Protein AF-A0A1B0GPL2-F1 (afdb_monomer_lite)

Foldseek 3Di:
DDDDDDPDDDDPPPDDPDVVVVVVVVCVPDDDPPDDPVVPPDDPDDPDDPVDDRQDQCLPVLDPPADPLLNVLSNQCSDPDLVSNLVSLVVLLVDLQPDDPVNLVSCVVVLVSSLVDQCPDPDPSSNVSSVSNVVSSPD

Secondary structure (DSSP, 8-state):
-----------GGGPPPP-HHHHHHHHHHH------GGGGGS-S-----TT---S--GGGT--TTS-HHHHHHHHHHTSS-HHHHHHHHHHHHHHHHHS-HHHHHHHGGGHHHHHHHHHT-SSHHHHHHHHHHHHHHH-

Sequence (139 aa):
MGGKTKQAQRTKNNVRPSSSGRSAELLGSSVPTFVGFTAVENCGFVPVVPGFVTSEAISDEIDANVDANYQLILRKMSKKDPITKQKALQEFAELVVVSDVDLLKTILPFWPRLYINLAMDVEHRVREGAQQAHGALTV

pLDDT: mean 75.2, std 19.73, range [38.78, 98.12]

Organism: Phlebotomus papatasi (NCBI:txid29031)

Structure (mmCIF, N/CA/C/O backbone):
data_AF-A0A1B0GPL2-F1
#
_entry.id   AF-A0A1B0GPL2-F1
#
loop_
_atom_site.group_PDB
_atom_site.id
_atom_site.type_symbol
_atom_site.label_atom_id
_atom_site.label_alt_id
_atom_site.label_comp_id
_atom_site.label_asym_id
_atom_site.label_entity_id
_atom_site.label_seq_id
_atom_site.pdbx_PDB_ins_code
_atom_site.Cartn_x
_atom_site.Cartn_y
_atom_site.Cartn_z
_atom_site.occupancy
_atom_site.B_iso_or_equiv
_atom_site.auth_seq_id
_atom_site.auth_comp_id
_atom_site.auth_asym_id
_atom_site.auth_atom_id
_atom_site.pdbx_PDB_model_num
ATOM 1 N N . MET A 1 1 ? -3.803 -12.971 -78.067 1.00 40.91 1 MET A N 1
ATOM 2 C CA . MET A 1 1 ? -3.608 -12.717 -76.619 1.00 40.91 1 MET A CA 1
ATOM 3 C C . MET A 1 1 ? -4.967 -12.376 -76.020 1.00 40.91 1 MET A C 1
ATOM 5 O O . MET A 1 1 ? -5.641 -11.562 -76.619 1.00 40.91 1 MET A O 1
ATOM 9 N N . GLY A 1 2 ? -5.498 -12.920 -74.929 1.00 44.72 2 GLY A N 1
ATOM 10 C CA . GLY A 1 2 ? -5.122 -13.985 -74.003 1.00 44.72 2 GLY A CA 1
ATOM 11 C C . GLY A 1 2 ? -6.328 -14.164 -73.062 1.00 44.72 2 GLY A C 1
ATOM 12 O O . GLY A 1 2 ? -6.710 -13.221 -72.373 1.00 44.72 2 GLY A O 1
ATOM 13 N N . GLY A 1 3 ? -6.987 -15.326 -73.097 1.00 47.16 3 GLY A N 1
ATOM 14 C CA . GLY A 1 3 ? -8.158 -15.629 -72.268 1.00 47.16 3 GLY A CA 1
ATOM 15 C C . GLY A 1 3 ? -7.737 -16.236 -70.931 1.00 47.16 3 GLY A C 1
ATOM 16 O O . GLY A 1 3 ? -7.039 -17.245 -70.904 1.00 47.16 3 GLY A O 1
ATOM 17 N N . LYS A 1 4 ? -8.142 -15.619 -69.816 1.00 55.38 4 LYS A N 1
ATOM 18 C CA . LYS A 1 4 ? -7.854 -16.094 -68.455 1.00 55.38 4 LYS A CA 1
ATOM 19 C C . LYS A 1 4 ? -8.680 -17.350 -68.149 1.00 55.38 4 LYS A C 1
ATOM 21 O O . LYS A 1 4 ? -9.880 -17.252 -67.905 1.00 55.38 4 LYS A O 1
ATOM 26 N N . THR A 1 5 ? -8.054 -18.523 -68.106 1.00 53.62 5 THR A N 1
ATOM 27 C CA . THR A 1 5 ? -8.696 -19.742 -67.593 1.00 53.62 5 THR A CA 1
ATOM 28 C C . THR A 1 5 ? -8.682 -19.729 -66.065 1.00 53.62 5 THR A C 1
ATOM 30 O O . THR A 1 5 ? -7.635 -19.916 -65.445 1.00 53.62 5 THR A O 1
ATOM 33 N N . LYS A 1 6 ? -9.853 -19.508 -65.452 1.00 57.25 6 LYS A N 1
ATOM 34 C CA . LYS A 1 6 ? -10.089 -19.747 -64.021 1.00 57.25 6 LYS A CA 1
ATOM 35 C C . LYS A 1 6 ? -9.822 -21.227 -63.728 1.00 57.25 6 LYS A C 1
ATOM 37 O O . LYS A 1 6 ? -10.577 -22.084 -64.181 1.00 57.25 6 LYS A O 1
ATOM 42 N N . GLN A 1 7 ? -8.754 -21.529 -62.991 1.00 57.06 7 GLN A N 1
ATOM 43 C CA . GLN A 1 7 ? -8.511 -22.870 -62.459 1.00 57.06 7 GLN A CA 1
ATOM 44 C C . GLN A 1 7 ? -9.640 -23.224 -61.482 1.00 57.06 7 GLN A C 1
ATOM 46 O O . GLN A 1 7 ? -9.691 -22.720 -60.364 1.00 57.06 7 GLN A O 1
ATOM 51 N N . ALA A 1 8 ? -10.568 -24.076 -61.914 1.00 60.72 8 ALA A N 1
ATOM 52 C CA . ALA A 1 8 ? -11.521 -24.710 -61.017 1.00 60.72 8 ALA A CA 1
ATOM 53 C C . ALA A 1 8 ? -10.800 -25.833 -60.260 1.00 60.72 8 ALA A C 1
ATOM 55 O O . ALA A 1 8 ? -10.274 -26.772 -60.862 1.00 60.72 8 ALA A O 1
ATOM 56 N N . GLN A 1 9 ? -10.755 -25.721 -58.935 1.00 61.03 9 GLN A N 1
ATOM 57 C CA . GLN A 1 9 ? -10.072 -26.666 -58.061 1.00 61.03 9 GLN A CA 1
ATOM 58 C C . GLN A 1 9 ? -10.859 -27.985 -57.996 1.00 61.03 9 GLN A C 1
ATOM 60 O O . GLN A 1 9 ? -11.812 -28.122 -57.232 1.00 61.03 9 GLN A O 1
ATOM 65 N N . ARG A 1 10 ? -10.490 -28.962 -58.838 1.00 63.12 10 ARG A N 1
ATOM 66 C CA . ARG A 1 10 ? -11.048 -30.325 -58.802 1.00 63.12 10 ARG A CA 1
ATOM 67 C C . ARG A 1 10 ? -10.573 -31.047 -57.542 1.00 63.12 10 ARG A C 1
ATOM 69 O O . ARG A 1 10 ? -9.391 -31.347 -57.406 1.00 63.12 10 ARG A O 1
ATOM 76 N N . THR A 1 11 ? -11.501 -31.385 -56.657 1.00 62.38 11 THR A N 1
ATOM 77 C CA . THR A 1 11 ? -11.277 -32.290 -55.522 1.00 62.38 11 THR A CA 1
ATOM 78 C C . THR A 1 11 ? -11.591 -33.728 -55.940 1.00 62.38 11 THR A C 1
ATOM 80 O O . THR A 1 11 ? -12.605 -34.004 -56.585 1.00 62.38 11 THR A O 1
ATOM 83 N N . LYS A 1 12 ? -10.696 -34.666 -55.613 1.00 59.47 12 LYS A N 1
ATOM 84 C CA . LYS A 1 12 ? -10.867 -36.095 -55.912 1.00 59.47 12 LYS A CA 1
ATOM 85 C C . LYS A 1 12 ? -11.989 -36.659 -55.018 1.00 59.47 12 LYS A C 1
ATOM 87 O O . LYS A 1 12 ? -12.024 -36.354 -53.833 1.00 59.47 12 LYS A O 1
ATOM 92 N N . ASN A 1 13 ? -12.888 -37.469 -55.582 1.00 60.66 13 ASN A N 1
ATOM 93 C CA . ASN A 1 13 ? -13.982 -38.178 -54.886 1.00 60.66 13 ASN A CA 1
ATOM 94 C C . ASN A 1 13 ? -15.123 -37.324 -54.283 1.00 60.66 13 ASN A C 1
ATOM 96 O O . ASN A 1 13 ? -15.700 -37.722 -53.277 1.00 60.66 13 ASN A O 1
ATOM 100 N N . ASN A 1 14 ? -15.497 -36.188 -54.889 1.00 59.78 14 ASN A N 1
ATOM 101 C CA . ASN A 1 14 ? -16.662 -35.381 -54.459 1.00 59.78 14 ASN A CA 1
ATOM 102 C C . ASN A 1 14 ? -16.601 -34.908 -52.986 1.00 59.78 14 ASN A C 1
ATOM 104 O O . ASN A 1 14 ? -17.624 -34.620 -52.365 1.00 59.78 14 ASN A O 1
ATOM 108 N N . VAL A 1 15 ? -15.396 -34.842 -52.411 1.00 61.69 15 VAL A N 1
ATOM 109 C CA . VAL A 1 15 ? -15.189 -34.427 -51.022 1.00 61.69 15 VAL A CA 1
ATOM 110 C C . VAL A 1 15 ? -15.233 -32.905 -50.959 1.00 61.69 15 VAL A C 1
ATOM 112 O O . VAL A 1 15 ? -14.442 -32.221 -51.612 1.00 61.69 15 VAL A O 1
ATOM 115 N N . ARG A 1 16 ? -16.173 -32.371 -50.176 1.00 67.38 16 ARG A N 1
ATOM 116 C CA . ARG A 1 16 ? -16.322 -30.931 -49.959 1.00 67.38 16 ARG A CA 1
ATOM 117 C C . ARG A 1 16 ? -15.043 -30.391 -49.295 1.00 67.38 16 ARG A C 1
ATOM 119 O O . ARG A 1 16 ? -14.693 -30.884 -48.225 1.00 67.38 16 ARG A O 1
ATOM 126 N N . PRO A 1 17 ? -14.342 -29.407 -49.885 1.00 62.50 17 PRO A N 1
ATOM 127 C CA . PRO A 1 17 ? -13.184 -28.801 -49.236 1.00 62.50 17 PRO A CA 1
ATOM 128 C C . PRO A 1 17 ? -13.609 -28.165 -47.905 1.00 62.50 17 PRO A C 1
ATOM 130 O O . PRO A 1 17 ? -14.642 -27.493 -47.837 1.00 62.50 17 PRO A O 1
ATOM 133 N N . SER A 1 18 ? -12.833 -28.407 -46.845 1.00 62.19 18 SER A N 1
ATOM 134 C CA . SER A 1 18 ? -13.090 -27.860 -45.509 1.00 62.19 18 SER A CA 1
ATOM 135 C C . SER A 1 18 ? -13.191 -26.334 -45.563 1.00 62.19 18 SER A C 1
ATOM 137 O O . SER A 1 18 ? -12.316 -25.665 -46.108 1.00 62.19 18 SER A O 1
ATOM 139 N N . SER A 1 19 ? -14.260 -25.770 -44.994 1.00 64.25 19 SER A N 1
ATOM 140 C CA . SER A 1 19 ? -14.565 -24.332 -45.026 1.00 64.25 19 SER A CA 1
ATOM 141 C C . SER A 1 19 ? -13.741 -23.519 -44.019 1.00 64.25 19 SER A C 1
ATOM 143 O O . SER A 1 19 ? -14.291 -22.683 -43.302 1.00 64.25 19 SER A O 1
ATOM 145 N N . SER A 1 20 ? -12.430 -23.759 -43.946 1.00 62.12 20 SER A N 1
ATOM 146 C CA . SER A 1 20 ? -11.533 -23.085 -42.999 1.00 62.12 20 SER A CA 1
ATOM 147 C C . SER A 1 20 ? -11.508 -21.565 -43.188 1.00 62.12 20 SER A C 1
ATOM 149 O O . SER A 1 20 ? -11.435 -20.840 -42.203 1.00 62.12 20 SER A O 1
ATOM 151 N N . GLY A 1 21 ? -11.668 -21.071 -44.423 1.00 62.88 21 GLY A N 1
ATOM 152 C CA . GLY A 1 21 ? -11.763 -19.632 -44.702 1.00 62.88 21 GLY A CA 1
ATOM 153 C C . GLY A 1 21 ? -12.946 -18.954 -44.000 1.00 62.88 21 GLY A C 1
ATOM 154 O O . GLY A 1 21 ? -12.774 -17.917 -43.373 1.00 62.88 21 GLY A O 1
ATOM 155 N N . ARG A 1 22 ? -14.126 -19.589 -43.998 1.00 61.88 22 ARG A N 1
ATOM 156 C CA . ARG A 1 22 ? -15.312 -19.047 -43.313 1.00 61.88 22 ARG A CA 1
ATOM 157 C C . ARG A 1 22 ? -15.182 -19.114 -41.789 1.00 61.88 22 ARG A C 1
ATOM 159 O O . ARG A 1 22 ? -15.698 -18.249 -41.093 1.00 61.88 22 ARG A O 1
ATOM 166 N N . SER A 1 23 ? -14.474 -20.116 -41.266 1.00 62.47 23 SER A N 1
ATOM 167 C CA . SER A 1 23 ? -14.142 -20.192 -39.838 1.00 62.47 23 SER A CA 1
ATOM 168 C C . SER A 1 23 ? -13.136 -19.114 -39.419 1.00 62.47 23 SER A C 1
ATOM 170 O O . SER A 1 23 ? -13.273 -18.570 -38.330 1.00 62.47 23 SER A O 1
ATOM 172 N N . ALA A 1 24 ? -12.170 -18.766 -40.276 1.00 62.84 24 ALA A N 1
ATOM 173 C CA . ALA A 1 24 ? -11.209 -17.693 -40.013 1.00 62.84 24 ALA A CA 1
ATOM 174 C C . ALA A 1 24 ? -11.867 -16.302 -39.997 1.00 62.84 24 ALA A C 1
ATOM 176 O O . ALA A 1 24 ? -11.539 -15.492 -39.137 1.00 62.84 24 ALA A O 1
ATOM 177 N N . GLU A 1 25 ? -12.836 -16.040 -40.881 1.00 61.72 25 GLU A N 1
ATOM 178 C CA . GLU A 1 25 ? -13.636 -14.803 -40.841 1.00 61.72 25 GLU A CA 1
ATOM 179 C C . GLU A 1 25 ? -14.442 -14.688 -39.538 1.00 61.72 25 GLU A C 1
ATOM 181 O O . GLU A 1 25 ? -14.492 -13.625 -38.922 1.00 61.72 25 GLU A O 1
ATOM 186 N N . LEU A 1 26 ? -15.019 -15.801 -39.075 1.00 61.03 26 LEU A N 1
ATOM 187 C CA . LEU A 1 26 ? -15.797 -15.840 -37.838 1.00 61.03 26 LEU A CA 1
ATOM 188 C C . LEU A 1 26 ? -14.895 -15.630 -36.607 1.00 61.03 26 LEU A C 1
ATOM 190 O O . LEU A 1 26 ? -15.213 -14.799 -35.760 1.00 61.03 26 LEU A O 1
ATOM 194 N N . LEU A 1 27 ? -13.717 -16.269 -36.573 1.00 59.38 27 LEU A N 1
ATOM 195 C CA . LEU A 1 27 ? -12.689 -16.053 -35.543 1.00 59.38 27 LEU A CA 1
ATOM 196 C C . LEU A 1 27 ? -12.113 -14.626 -35.557 1.00 59.38 27 LEU A C 1
ATOM 198 O O . LEU A 1 27 ? -11.824 -14.080 -34.498 1.00 59.38 27 LEU A O 1
ATOM 202 N N . GLY A 1 28 ? -11.979 -13.995 -36.726 1.00 58.88 28 GLY A N 1
ATOM 203 C CA . GLY A 1 28 ? -11.535 -12.601 -36.830 1.00 58.88 28 GLY A CA 1
ATOM 204 C C . GLY A 1 28 ? -12.565 -11.586 -36.325 1.00 58.88 28 GLY A C 1
ATOM 205 O O . GLY A 1 28 ? -12.196 -10.475 -35.959 1.00 58.88 28 GLY A O 1
ATOM 206 N N . SER A 1 29 ? -13.848 -11.962 -36.290 1.00 57.84 29 SER A N 1
ATOM 207 C CA . SER A 1 29 ? -14.954 -11.066 -35.923 1.00 57.84 29 SER A CA 1
ATOM 208 C C . SER A 1 29 ? -15.428 -11.179 -34.469 1.00 57.84 29 SER A C 1
ATOM 210 O O . SER A 1 29 ? -16.074 -10.255 -33.981 1.00 57.84 29 SER A O 1
ATOM 212 N N . SER A 1 30 ? -15.140 -12.287 -33.774 1.00 55.34 30 SER A N 1
ATOM 213 C CA . SER A 1 30 ? -15.771 -12.587 -32.477 1.00 55.34 30 SER A CA 1
ATOM 214 C C . SER A 1 30 ? -14.834 -13.115 -31.390 1.00 55.34 30 SER A C 1
ATOM 216 O O . SER A 1 30 ? -15.317 -13.633 -30.384 1.00 55.34 30 SER A O 1
ATOM 218 N N . VAL A 1 31 ? -13.514 -13.032 -31.563 1.00 53.19 31 VAL A N 1
ATOM 219 C CA . VAL A 1 31 ? -12.580 -13.391 -30.490 1.00 53.19 31 VAL A CA 1
ATOM 220 C C . VAL A 1 31 ? -12.225 -12.112 -29.728 1.00 53.19 31 VAL A C 1
ATOM 222 O O . VAL A 1 31 ? -11.528 -11.265 -30.291 1.00 53.19 31 VAL A O 1
ATOM 225 N N . PRO A 1 32 ? -12.685 -11.921 -28.473 1.00 57.44 32 PRO A N 1
ATOM 226 C CA . PRO A 1 32 ? -12.087 -10.903 -27.621 1.00 57.44 32 PRO A CA 1
ATOM 227 C C . PRO A 1 32 ? -10.592 -11.208 -27.540 1.00 57.44 32 PRO A C 1
ATOM 229 O O . PRO A 1 32 ? -10.224 -12.364 -27.335 1.00 57.44 32 PRO A O 1
ATOM 232 N N . THR A 1 33 ? -9.761 -10.193 -27.783 1.00 57.88 33 THR A N 1
ATOM 233 C CA . THR A 1 33 ? -8.296 -10.255 -27.839 1.00 57.88 33 THR A CA 1
ATOM 234 C C . THR A 1 33 ? -7.741 -11.332 -26.908 1.00 57.88 33 THR A C 1
ATOM 236 O O . THR A 1 33 ? -7.712 -11.157 -25.692 1.00 57.88 33 THR A O 1
ATOM 239 N N . PHE A 1 34 ? -7.336 -12.473 -27.468 1.00 58.97 34 PHE A N 1
ATOM 240 C CA . PHE A 1 34 ? -6.740 -13.549 -26.686 1.00 58.97 34 PHE A CA 1
ATOM 241 C C . PHE A 1 34 ? -5.334 -13.109 -26.271 1.00 58.97 34 PHE A C 1
ATOM 243 O O . PHE A 1 34 ? -4.403 -13.108 -27.077 1.00 58.97 34 PHE A O 1
ATOM 250 N N . VAL A 1 35 ? -5.194 -12.688 -25.015 1.00 57.72 35 VAL A N 1
ATOM 251 C CA . VAL A 1 35 ? -3.908 -12.333 -24.412 1.00 57.72 35 VAL A CA 1
ATOM 252 C C . VAL A 1 35 ? -3.250 -13.624 -23.926 1.00 57.72 35 VAL A C 1
ATOM 254 O O . VAL A 1 35 ? -3.644 -14.195 -22.912 1.00 57.72 35 VAL A O 1
ATOM 257 N N . GLY A 1 36 ? -2.271 -14.123 -24.680 1.00 57.53 36 GLY A N 1
ATOM 258 C CA . GLY A 1 36 ? -1.445 -15.257 -24.262 1.00 57.53 36 GLY A CA 1
ATOM 259 C C . GLY A 1 36 ? -0.466 -14.872 -23.146 1.00 57.53 36 GLY A C 1
ATOM 260 O O . GLY A 1 36 ? -0.024 -13.727 -23.073 1.00 57.53 36 GLY A O 1
ATOM 261 N N . PHE A 1 37 ? -0.073 -15.840 -22.309 1.00 55.78 37 PHE A N 1
ATOM 262 C CA . PHE A 1 37 ? 0.861 -15.650 -21.183 1.00 55.78 37 PHE A CA 1
ATOM 263 C C . PHE A 1 37 ? 2.218 -15.027 -21.576 1.00 55.78 37 PHE A C 1
ATOM 265 O O . PHE A 1 37 ? 2.887 -14.440 -20.734 1.00 55.78 37 PHE A O 1
ATOM 272 N N . THR A 1 38 ? 2.613 -15.095 -22.852 1.00 52.78 38 THR A N 1
ATOM 273 C CA . THR A 1 38 ? 3.854 -14.499 -23.376 1.00 52.78 38 THR A CA 1
ATOM 274 C C . THR A 1 38 ? 3.762 -12.989 -23.631 1.00 52.78 38 THR A C 1
ATOM 276 O O . THR A 1 38 ? 4.781 -12.355 -23.877 1.00 52.78 38 THR A O 1
ATOM 279 N N . ALA A 1 39 ? 2.572 -12.378 -23.563 1.00 50.22 39 ALA A N 1
ATOM 280 C CA . ALA A 1 39 ? 2.407 -10.923 -23.698 1.00 50.22 39 ALA A CA 1
ATOM 281 C C . ALA A 1 39 ? 2.900 -10.134 -22.463 1.00 50.22 39 ALA A C 1
ATOM 283 O O . ALA A 1 39 ? 2.921 -8.905 -22.477 1.00 50.22 39 ALA A O 1
ATOM 284 N N . VAL A 1 40 ? 3.299 -10.837 -21.398 1.00 51.16 40 VAL A N 1
ATOM 285 C CA . VAL A 1 40 ? 3.720 -10.259 -20.113 1.00 51.16 40 VAL A CA 1
ATOM 286 C C . VAL A 1 40 ? 5.160 -9.734 -20.142 1.00 51.16 40 VAL A C 1
ATOM 288 O O . VAL A 1 40 ? 5.528 -8.934 -19.288 1.00 51.16 40 VAL A O 1
ATOM 291 N N . GLU A 1 41 ? 5.979 -10.117 -21.125 1.00 48.06 41 GLU A N 1
ATOM 292 C CA . GLU A 1 41 ? 7.410 -9.794 -21.079 1.00 48.06 41 GLU A CA 1
ATOM 293 C C . GLU A 1 41 ? 7.740 -8.329 -21.406 1.00 48.06 41 GLU A C 1
ATOM 295 O O . GLU A 1 41 ? 8.845 -7.910 -21.081 1.00 48.06 41 GLU A O 1
ATOM 300 N N . ASN A 1 42 ? 6.838 -7.529 -22.010 1.00 47.25 42 ASN A N 1
ATOM 301 C CA . ASN A 1 42 ? 7.218 -6.168 -22.439 1.00 47.25 42 ASN A CA 1
ATOM 302 C C . ASN A 1 42 ? 6.108 -5.117 -22.690 1.00 47.25 42 ASN A C 1
ATOM 304 O O . ASN A 1 42 ? 6.358 -4.150 -23.411 1.00 47.25 42 ASN A O 1
ATOM 308 N N . CYS A 1 43 ? 4.898 -5.219 -22.127 1.00 38.78 43 CYS A N 1
ATOM 309 C CA . CYS A 1 43 ? 3.839 -4.244 -22.450 1.00 38.78 43 CYS A CA 1
ATOM 310 C C . CYS A 1 43 ? 3.141 -3.631 -21.230 1.00 38.78 43 CYS A C 1
ATOM 312 O O . CYS A 1 43 ? 2.243 -4.224 -20.641 1.00 38.78 43 CYS A O 1
ATOM 314 N N . GLY A 1 44 ? 3.457 -2.359 -20.958 1.00 42.09 44 GLY A N 1
ATOM 315 C CA . GLY A 1 44 ? 2.640 -1.426 -20.170 1.00 42.09 44 GLY A CA 1
ATOM 316 C C . GLY A 1 44 ? 1.333 -1.014 -20.862 1.00 42.09 44 GLY A C 1
ATOM 317 O O . GLY A 1 44 ? 0.925 0.133 -20.749 1.00 42.09 44 GLY A O 1
ATOM 318 N N . PHE A 1 45 ? 0.708 -1.920 -21.616 1.00 45.34 45 PHE A N 1
ATOM 319 C CA . PHE A 1 45 ? -0.603 -1.713 -22.224 1.00 45.34 45 PHE A CA 1
ATOM 320 C C . PHE A 1 45 ? -1.212 -3.082 -22.563 1.00 45.34 45 PHE A C 1
ATOM 322 O O . PHE A 1 45 ? -1.013 -3.619 -23.651 1.00 45.34 45 PHE A O 1
ATOM 329 N N . VAL A 1 46 ? -1.916 -3.686 -21.603 1.00 47.19 46 VAL A N 1
ATOM 330 C CA . VAL A 1 46 ? -2.824 -4.812 -21.875 1.00 47.19 46 VAL A CA 1
ATOM 331 C C . VAL A 1 46 ? -4.235 -4.226 -21.898 1.00 47.19 46 VAL A C 1
ATOM 333 O O . VAL A 1 46 ? -4.588 -3.510 -20.961 1.00 47.19 46 VAL A O 1
ATOM 336 N N . PRO A 1 47 ? -5.047 -4.473 -22.943 1.00 41.22 47 PRO A N 1
ATOM 337 C CA . PRO A 1 47 ? -6.414 -3.983 -22.979 1.00 41.22 47 PRO A CA 1
ATOM 338 C C . PRO A 1 47 ? -7.206 -4.605 -21.826 1.00 41.22 47 PRO A C 1
ATOM 340 O O . PRO A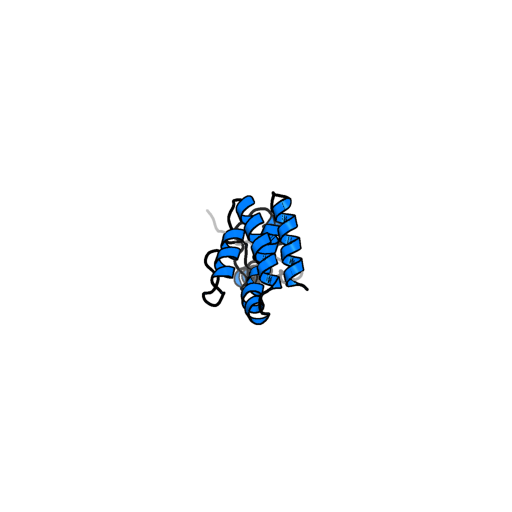 1 47 ? -7.274 -5.823 -21.663 1.00 41.22 47 PRO A O 1
ATOM 343 N N . VAL A 1 48 ? -7.756 -3.708 -21.016 1.00 45.53 48 VAL A N 1
ATOM 344 C CA . VAL A 1 48 ? -8.453 -3.934 -19.755 1.00 45.53 48 VAL A CA 1
ATOM 345 C C . VAL A 1 48 ? -9.640 -4.878 -19.951 1.00 45.53 48 VAL A C 1
ATOM 347 O O . VAL A 1 48 ? -10.628 -4.532 -20.596 1.00 45.53 48 VAL A O 1
ATOM 350 N N . VAL A 1 49 ? -9.578 -6.061 -19.339 1.00 44.81 49 VAL A N 1
ATOM 351 C CA . VAL A 1 49 ? -10.798 -6.749 -18.904 1.00 44.81 49 VAL A CA 1
ATOM 352 C C . VAL A 1 49 ? -11.296 -5.977 -17.680 1.00 44.81 49 VAL A C 1
ATOM 354 O O . VAL A 1 49 ? -10.493 -5.758 -16.770 1.00 44.81 49 VAL A O 1
ATOM 357 N N . PRO A 1 50 ? -12.572 -5.557 -17.605 1.00 39.75 50 PRO A N 1
ATOM 358 C CA . PRO A 1 50 ? -13.128 -4.991 -16.379 1.00 39.75 50 PRO A CA 1
ATOM 359 C C . PRO A 1 50 ? -12.926 -5.997 -15.233 1.00 39.75 50 PRO A C 1
ATOM 361 O O . PRO A 1 50 ? -13.550 -7.055 -15.222 1.00 39.75 50 PRO A O 1
ATOM 364 N N . GLY A 1 51 ? -11.983 -5.716 -14.328 1.00 44.94 51 GLY A N 1
ATOM 365 C CA . GLY A 1 51 ? -11.577 -6.615 -13.237 1.00 44.94 51 GLY A CA 1
ATOM 366 C C . GLY A 1 51 ? -10.124 -7.114 -13.275 1.00 44.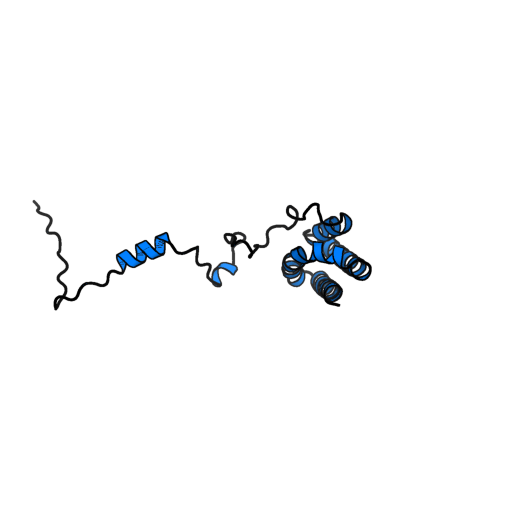94 51 GLY A C 1
ATOM 367 O O . GLY A 1 51 ? -9.648 -7.612 -12.259 1.00 44.94 51 GLY A O 1
ATOM 368 N N . PHE A 1 52 ? -9.388 -6.939 -14.378 1.00 44.75 52 PHE A N 1
ATOM 369 C CA . PHE A 1 52 ? -7.942 -7.193 -14.441 1.00 44.75 52 PHE A CA 1
ATOM 370 C C . PHE A 1 52 ? -7.215 -5.878 -14.724 1.00 44.75 52 PHE A C 1
ATOM 372 O O . PHE A 1 52 ? -6.901 -5.532 -15.861 1.00 44.75 52 PHE A O 1
ATOM 379 N N . VAL A 1 53 ? -7.029 -5.093 -13.666 1.00 48.94 53 VAL A N 1
ATOM 380 C CA . VAL A 1 53 ? -6.364 -3.796 -13.744 1.00 48.94 53 VAL A CA 1
ATOM 381 C C . VAL A 1 53 ? -4.858 -3.981 -13.930 1.00 48.94 53 VAL A C 1
ATOM 383 O O . VAL A 1 53 ? -4.144 -4.416 -13.026 1.00 48.94 53 VAL A O 1
ATOM 386 N N . THR A 1 54 ? -4.367 -3.644 -15.122 1.00 46.84 54 THR A N 1
ATOM 387 C CA . THR A 1 54 ? -2.940 -3.431 -15.369 1.00 46.84 54 THR A CA 1
ATOM 388 C C . THR A 1 54 ? -2.402 -2.319 -14.485 1.00 46.84 54 THR A C 1
ATOM 390 O O . THR A 1 54 ? -3.119 -1.383 -14.150 1.00 46.84 54 THR A O 1
ATOM 393 N N . SER A 1 55 ? -1.123 -2.430 -14.133 1.00 49.78 55 SER A N 1
ATOM 394 C CA . SER A 1 55 ? -0.354 -1.562 -13.235 1.00 49.78 55 SER A CA 1
ATOM 395 C C . SER A 1 55 ? -0.152 -0.127 -13.763 1.00 49.78 55 SER A C 1
ATOM 397 O O . SER A 1 55 ? 0.970 0.330 -13.955 1.00 49.78 55 SER A O 1
ATOM 399 N N . GLU A 1 56 ? -1.229 0.612 -14.023 1.00 49.53 56 GLU A N 1
ATOM 400 C CA . GLU A 1 56 ? -1.162 2.076 -14.091 1.00 49.53 56 GLU A CA 1
ATOM 401 C C . GLU A 1 56 ? -1.120 2.664 -12.672 1.00 49.53 56 GLU A C 1
ATOM 403 O O . GL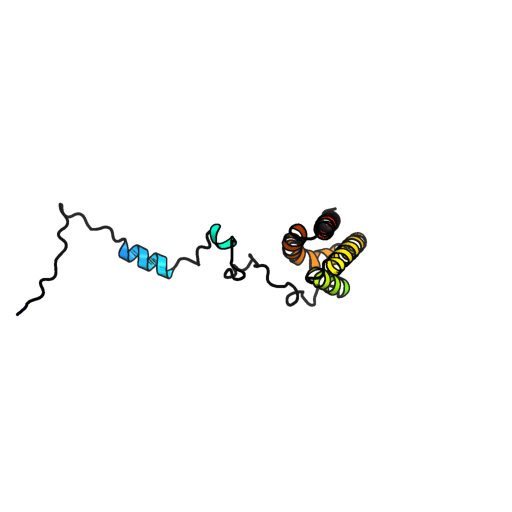U A 1 56 ? -1.496 2.005 -11.695 1.00 49.53 56 GLU A O 1
ATOM 408 N N . ALA A 1 57 ? -0.603 3.882 -12.533 1.00 53.75 57 ALA A N 1
ATOM 409 C CA . ALA A 1 57 ? -0.453 4.525 -11.238 1.00 53.75 57 ALA A CA 1
ATOM 410 C C . ALA A 1 57 ? -1.826 4.701 -10.568 1.00 53.75 57 ALA A C 1
ATOM 412 O O . ALA A 1 57 ? -2.699 5.382 -11.089 1.00 53.75 57 ALA A O 1
ATOM 413 N N . ILE A 1 58 ? -1.980 4.126 -9.375 1.00 58.28 58 ILE A N 1
ATOM 414 C CA . ILE A 1 58 ? -3.180 4.184 -8.515 1.00 58.28 58 ILE A CA 1
ATOM 415 C C . ILE A 1 58 ? -3.562 5.628 -8.134 1.00 58.28 58 ILE A C 1
ATOM 417 O O . ILE A 1 58 ? -4.632 5.872 -7.590 1.00 58.28 58 ILE A O 1
ATOM 421 N N . SER A 1 59 ? -2.692 6.595 -8.431 1.00 54.00 59 SER A N 1
ATOM 422 C CA . SER A 1 59 ? -2.775 7.989 -8.004 1.00 54.00 59 SER A CA 1
ATOM 423 C C . SER A 1 59 ? -4.108 8.679 -8.303 1.00 54.00 59 SER A C 1
ATOM 425 O O . SER A 1 59 ? -4.516 9.504 -7.482 1.00 54.00 59 SER A O 1
ATOM 427 N N . ASP A 1 60 ? -4.788 8.322 -9.397 1.00 55.06 60 ASP A N 1
ATOM 428 C CA . ASP A 1 60 ? -5.976 9.050 -9.866 1.00 55.06 60 ASP A CA 1
ATOM 429 C C . ASP A 1 60 ? -7.313 8.354 -9.542 1.00 55.06 60 ASP A C 1
ATOM 431 O O . ASP A 1 60 ? -8.363 8.976 -9.670 1.00 55.06 60 ASP A O 1
ATOM 435 N 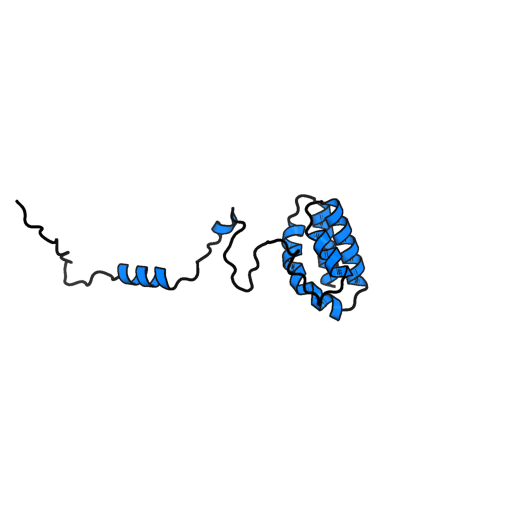N . GLU A 1 61 ? -7.296 7.103 -9.060 1.00 60.19 61 GLU A N 1
ATOM 436 C CA . GLU A 1 61 ? -8.513 6.302 -8.807 1.00 60.19 61 GLU A CA 1
ATOM 437 C C . GLU A 1 61 ? -8.849 6.107 -7.318 1.00 60.19 61 GLU A C 1
ATOM 439 O O . GLU A 1 61 ? -9.807 5.406 -6.991 1.00 60.19 61 GLU A O 1
ATOM 444 N N . ILE A 1 62 ? -8.083 6.690 -6.388 1.00 66.12 62 ILE A N 1
ATOM 445 C CA . ILE A 1 62 ? -8.421 6.578 -4.961 1.00 66.12 62 ILE A CA 1
ATOM 446 C C . ILE A 1 62 ? -9.683 7.409 -4.695 1.00 66.12 62 ILE A C 1
ATOM 448 O O . ILE A 1 62 ? -9.632 8.640 -4.686 1.00 66.12 62 ILE A O 1
ATOM 452 N N . ASP A 1 63 ? -10.801 6.705 -4.514 1.00 65.50 63 ASP A N 1
ATOM 453 C CA . ASP A 1 63 ? -12.145 7.246 -4.308 1.00 65.50 63 ASP A CA 1
ATOM 454 C C . ASP A 1 63 ? -12.191 8.262 -3.150 1.00 65.50 63 ASP A C 1
ATOM 456 O O . ASP A 1 63 ? -11.543 8.090 -2.114 1.00 65.50 63 ASP A O 1
ATOM 460 N N . ALA A 1 64 ? -13.019 9.299 -3.302 1.00 64.38 64 ALA A N 1
ATOM 461 C CA . ALA A 1 64 ? -13.295 10.297 -2.271 1.00 64.38 64 ALA A CA 1
ATOM 462 C C . ALA A 1 64 ? -13.898 9.686 -0.990 1.00 64.38 64 ALA A C 1
ATOM 464 O O . ALA A 1 64 ? -13.860 10.327 0.057 1.00 64.38 64 ALA A O 1
ATOM 465 N N . ASN A 1 65 ? -14.425 8.458 -1.062 1.00 73.50 65 ASN A N 1
ATOM 466 C CA . ASN A 1 65 ? -14.935 7.711 0.091 1.00 73.50 65 ASN A CA 1
ATOM 467 C C . ASN A 1 65 ? -13.845 7.126 1.008 1.00 73.50 65 ASN A C 1
ATOM 469 O O . ASN A 1 65 ? -14.169 6.631 2.086 1.00 73.50 65 ASN A O 1
ATOM 473 N N . VAL A 1 66 ? -12.569 7.159 0.611 1.00 83.06 66 VAL A N 1
ATOM 474 C CA . VAL A 1 66 ? -11.458 6.721 1.471 1.00 83.06 66 VAL A CA 1
ATOM 475 C C . VAL A 1 66 ? -11.044 7.863 2.399 1.00 83.06 66 VAL A C 1
ATOM 477 O O . VAL A 1 66 ? -10.898 8.997 1.949 1.00 83.06 66 VAL A O 1
ATOM 480 N N . ASP A 1 67 ? -10.795 7.579 3.679 1.00 89.25 67 ASP A N 1
ATOM 481 C CA . ASP A 1 67 ? -10.293 8.581 4.628 1.00 89.25 67 ASP A CA 1
ATOM 482 C C . ASP A 1 67 ? -8.988 9.239 4.136 1.00 89.25 67 ASP A C 1
ATOM 484 O O . ASP A 1 67 ? -8.095 8.586 3.585 1.00 89.25 67 ASP A O 1
ATOM 488 N N . ALA A 1 68 ? -8.869 10.553 4.338 1.00 88.50 68 ALA A N 1
ATOM 489 C CA . ALA A 1 68 ? -7.787 11.360 3.778 1.00 88.50 68 ALA A CA 1
ATOM 490 C C . ALA A 1 68 ? -6.384 10.890 4.208 1.00 88.50 68 ALA A C 1
ATOM 492 O O . ALA A 1 68 ? -5.434 11.007 3.422 1.00 88.50 68 ALA A O 1
ATOM 493 N N . ASN A 1 69 ? -6.242 10.325 5.414 1.00 90.06 69 ASN A N 1
ATOM 494 C CA . ASN A 1 69 ? -4.960 9.799 5.884 1.00 90.06 69 ASN A CA 1
ATOM 495 C C . ASN A 1 69 ? -4.552 8.569 5.072 1.00 90.06 69 ASN A C 1
ATOM 497 O O . ASN A 1 69 ? -3.416 8.478 4.598 1.00 90.06 69 ASN A O 1
ATOM 501 N N . TYR A 1 70 ? -5.499 7.668 4.817 1.00 90.94 70 TYR A N 1
ATOM 502 C CA . TYR A 1 70 ? -5.263 6.511 3.963 1.00 90.94 70 TYR A CA 1
ATOM 503 C C . TYR A 1 70 ? -4.956 6.918 2.525 1.00 90.94 70 TYR A C 1
ATOM 505 O O . TYR A 1 70 ? -3.987 6.420 1.953 1.00 90.94 70 TYR A O 1
ATOM 513 N N . GLN A 1 71 ? -5.695 7.872 1.952 1.00 90.44 71 GLN A N 1
ATOM 514 C CA . GLN A 1 71 ? -5.401 8.360 0.599 1.00 90.44 71 GLN A CA 1
ATOM 515 C C . GLN A 1 71 ? -3.955 8.857 0.477 1.00 90.44 71 GLN A C 1
ATOM 517 O O . GLN A 1 71 ? -3.247 8.525 -0.479 1.00 90.44 71 GLN A O 1
ATOM 522 N N . LEU A 1 72 ? -3.491 9.636 1.458 1.00 91.69 72 LEU A N 1
ATOM 523 C CA . LEU A 1 72 ? -2.134 10.174 1.471 1.00 91.69 72 LEU A CA 1
ATOM 524 C C . LEU A 1 72 ? -1.081 9.063 1.553 1.00 91.69 72 LEU A C 1
ATOM 526 O O . LEU A 1 72 ? -0.095 9.090 0.809 1.00 91.69 72 LEU A O 1
ATOM 530 N N . ILE A 1 73 ? -1.287 8.087 2.434 1.00 94.31 73 ILE A N 1
ATOM 531 C CA . ILE A 1 73 ? -0.369 6.962 2.634 1.00 94.31 73 ILE A CA 1
ATOM 532 C C . ILE A 1 73 ? -0.290 6.090 1.372 1.00 94.31 73 ILE A C 1
ATOM 534 O O . ILE A 1 73 ? 0.811 5.823 0.881 1.00 94.31 73 ILE A O 1
ATOM 538 N N . LEU A 1 74 ? -1.430 5.729 0.778 1.00 91.94 74 LEU A N 1
ATOM 539 C CA . LEU A 1 74 ? -1.493 4.930 -0.454 1.00 91.94 74 LEU A CA 1
ATOM 540 C C . LEU A 1 74 ? -0.813 5.655 -1.636 1.00 91.94 74 LEU A C 1
ATOM 542 O O . LEU A 1 74 ? -0.067 5.048 -2.414 1.00 91.94 74 LEU A O 1
ATOM 546 N N . ARG A 1 75 ? -0.968 6.985 -1.731 1.00 90.69 75 ARG A N 1
ATOM 547 C CA . ARG A 1 75 ? -0.232 7.813 -2.707 1.00 90.69 75 ARG A CA 1
ATOM 548 C C . ARG A 1 75 ? 1.273 7.818 -2.449 1.00 90.69 75 ARG A C 1
ATOM 550 O O . ARG A 1 75 ? 2.051 7.758 -3.401 1.00 90.69 75 ARG A O 1
ATOM 557 N N . LYS A 1 76 ? 1.712 7.874 -1.185 1.00 93.62 76 LYS A N 1
ATOM 558 C CA . LYS A 1 76 ? 3.141 7.805 -0.825 1.00 93.62 76 LYS A CA 1
ATOM 559 C C . LYS A 1 76 ? 3.760 6.462 -1.229 1.00 93.62 76 LYS A C 1
ATOM 561 O O . LYS A 1 76 ? 4.874 6.469 -1.747 1.00 93.62 76 LYS A O 1
ATOM 566 N N . MET A 1 77 ? 3.035 5.350 -1.083 1.00 93.31 77 MET A N 1
ATOM 567 C CA . MET A 1 77 ? 3.488 4.019 -1.526 1.00 93.31 77 MET A CA 1
ATOM 568 C C . MET A 1 77 ? 3.669 3.909 -3.047 1.00 93.31 77 MET A C 1
ATOM 570 O O . MET A 1 77 ? 4.501 3.137 -3.517 1.00 93.31 77 MET A O 1
ATOM 574 N N . SER A 1 78 ? 2.929 4.705 -3.820 1.00 89.56 78 SER A N 1
ATOM 575 C CA . SER A 1 78 ? 2.996 4.703 -5.288 1.00 89.56 78 SER A CA 1
ATOM 576 C C . SER A 1 78 ? 4.142 5.555 -5.860 1.00 89.56 78 SER A C 1
ATOM 578 O O . SER A 1 78 ? 4.363 5.570 -7.071 1.00 89.56 78 SER A O 1
ATOM 580 N N . LYS A 1 79 ? 4.885 6.292 -5.020 1.00 90.94 79 LYS A N 1
ATOM 581 C CA . LYS A 1 79 ? 6.020 7.122 -5.465 1.00 90.94 79 LYS A CA 1
ATOM 582 C C . LYS A 1 79 ? 7.208 6.262 -5.884 1.00 90.94 79 LYS A C 1
ATOM 584 O O . LYS A 1 79 ? 7.300 5.115 -5.496 1.00 90.94 79 LYS A O 1
ATOM 589 N N . LYS A 1 80 ? 8.159 6.818 -6.640 1.00 89.94 80 LYS A N 1
ATOM 590 C CA . LYS A 1 80 ? 9.384 6.094 -7.040 1.00 89.94 80 LYS A CA 1
ATOM 591 C C . LYS A 1 80 ? 10.448 6.013 -5.938 1.00 89.94 80 LYS A C 1
ATOM 593 O O . LYS A 1 80 ? 11.254 5.094 -5.967 1.00 89.94 80 LYS A O 1
ATOM 598 N N . ASP A 1 81 ? 10.451 6.952 -4.991 1.00 94.25 81 ASP A N 1
ATOM 599 C CA . ASP A 1 81 ? 11.463 7.024 -3.931 1.00 94.25 81 ASP A CA 1
ATOM 600 C C . ASP A 1 81 ? 11.279 5.908 -2.881 1.00 94.25 81 ASP A C 1
ATOM 602 O O . ASP A 1 81 ? 10.243 5.883 -2.205 1.00 94.25 81 ASP A O 1
ATOM 606 N N . PRO A 1 82 ? 12.262 5.007 -2.699 1.00 95.50 82 PRO A N 1
ATOM 607 C CA . PRO A 1 82 ? 12.122 3.865 -1.800 1.00 95.50 82 PRO A CA 1
ATOM 608 C C . PRO A 1 82 ? 12.036 4.252 -0.323 1.00 95.50 82 PRO A C 1
ATOM 610 O O . PRO A 1 82 ? 11.326 3.594 0.436 1.00 95.50 82 PRO A O 1
ATOM 613 N N . ILE A 1 83 ? 12.692 5.340 0.096 1.00 96.38 83 ILE A N 1
ATOM 614 C CA . ILE A 1 83 ? 12.621 5.810 1.488 1.00 96.38 83 ILE A CA 1
ATOM 615 C C . ILE A 1 83 ? 11.193 6.265 1.805 1.00 96.38 83 ILE A C 1
ATOM 617 O O . ILE A 1 83 ? 10.645 5.930 2.858 1.00 96.38 83 ILE A O 1
ATOM 621 N N . THR A 1 84 ? 10.562 6.991 0.879 1.00 96.12 84 THR A N 1
ATOM 6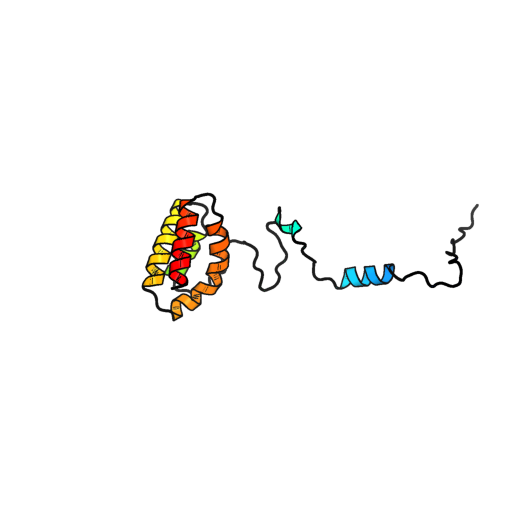22 C CA . THR A 1 84 ? 9.160 7.394 1.016 1.00 96.12 84 THR A 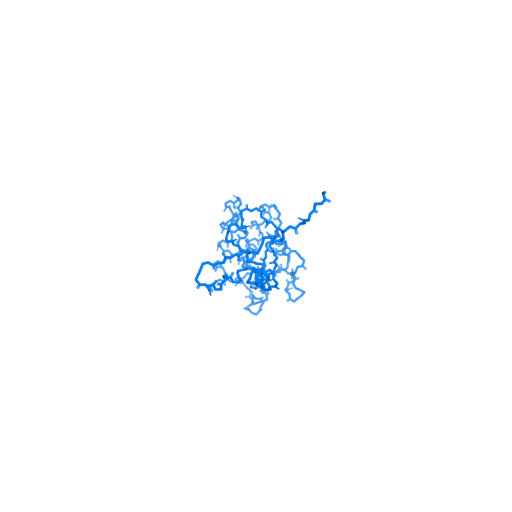CA 1
ATOM 623 C C . THR A 1 84 ? 8.222 6.189 1.061 1.00 96.12 84 THR A C 1
ATOM 625 O O . THR A 1 84 ? 7.329 6.170 1.911 1.00 96.12 84 THR A O 1
ATOM 628 N N . LYS A 1 85 ? 8.439 5.170 0.215 1.00 96.56 85 LYS A N 1
ATOM 629 C CA . LYS A 1 85 ? 7.660 3.919 0.260 1.00 96.56 85 LYS A CA 1
ATOM 630 C C . LYS A 1 85 ? 7.790 3.220 1.607 1.00 96.56 85 LYS A C 1
ATOM 632 O O . LYS A 1 85 ? 6.780 2.872 2.206 1.00 96.56 85 LYS A O 1
ATOM 637 N N . GLN A 1 86 ? 9.018 3.055 2.100 1.00 97.31 86 GLN A N 1
ATOM 638 C CA . GLN A 1 86 ? 9.286 2.359 3.358 1.00 97.31 86 GLN A CA 1
ATOM 639 C C . GLN A 1 86 ? 8.585 3.047 4.536 1.00 97.31 86 GLN A C 1
ATOM 641 O O . GLN A 1 86 ? 7.900 2.388 5.314 1.00 97.31 86 GLN A O 1
ATOM 646 N N . LYS A 1 87 ? 8.693 4.379 4.635 1.00 97.38 87 LYS A N 1
ATOM 647 C CA . LYS A 1 87 ? 7.999 5.146 5.680 1.00 97.38 87 LYS A CA 1
ATOM 648 C C . LYS A 1 87 ? 6.481 5.039 5.564 1.00 97.38 87 LYS A C 1
ATOM 650 O O . LYS A 1 87 ? 5.809 4.921 6.578 1.00 97.38 87 LYS A O 1
ATOM 655 N N . ALA A 1 88 ? 5.949 5.069 4.342 1.00 97.06 88 ALA A N 1
ATOM 656 C CA . ALA A 1 88 ? 4.515 4.920 4.114 1.00 97.06 88 ALA A CA 1
ATOM 657 C C . ALA A 1 88 ? 4.006 3.528 4.513 1.00 97.06 88 ALA A C 1
ATOM 659 O O . ALA A 1 88 ? 2.933 3.428 5.088 1.00 97.06 88 ALA A O 1
ATOM 660 N N . LEU A 1 89 ? 4.771 2.468 4.238 1.00 97.62 89 LEU A N 1
ATOM 661 C CA . LEU A 1 89 ? 4.414 1.100 4.624 1.00 97.62 89 LEU A CA 1
ATOM 662 C C . LEU A 1 89 ? 4.410 0.909 6.139 1.00 97.62 89 LEU A C 1
ATOM 664 O O . LEU A 1 89 ? 3.502 0.273 6.665 1.00 97.62 89 LEU A O 1
ATOM 668 N N . GLN A 1 90 ? 5.388 1.493 6.832 1.00 97.00 90 GLN A N 1
ATOM 669 C CA . GLN A 1 90 ? 5.431 1.466 8.290 1.00 97.00 90 GLN A CA 1
ATOM 670 C C . GLN A 1 90 ? 4.236 2.212 8.903 1.00 97.00 90 GLN A C 1
ATOM 672 O O . GLN A 1 90 ? 3.511 1.646 9.714 1.00 97.00 90 GLN A O 1
ATOM 677 N N . GLU A 1 91 ? 3.990 3.447 8.457 1.00 96.62 91 GLU A N 1
ATOM 678 C CA . GLU A 1 91 ? 2.851 4.264 8.897 1.00 96.62 91 GLU A CA 1
ATOM 679 C C . GLU A 1 91 ? 1.510 3.566 8.619 1.00 96.62 91 GLU A C 1
ATOM 681 O O . GLU A 1 91 ? 0.608 3.582 9.450 1.00 96.62 91 GLU A O 1
ATOM 686 N N . PHE A 1 92 ? 1.390 2.896 7.471 1.00 96.31 92 PHE A N 1
ATOM 687 C CA . PHE A 1 92 ? 0.210 2.112 7.126 1.00 96.31 92 PHE A CA 1
ATOM 688 C C . PHE A 1 92 ? -0.013 0.934 8.070 1.00 96.31 92 PHE A C 1
ATOM 690 O O . PHE A 1 92 ? -1.131 0.745 8.534 1.00 96.31 92 PHE A O 1
ATOM 697 N N . ALA A 1 93 ? 1.027 0.148 8.359 1.00 95.44 93 ALA A N 1
ATOM 698 C CA . ALA A 1 93 ? 0.911 -1.002 9.250 1.00 95.44 93 ALA A CA 1
ATOM 699 C C . ALA A 1 93 ? 0.481 -0.572 10.663 1.00 95.44 93 ALA A C 1
ATOM 701 O O . ALA A 1 93 ? -0.406 -1.187 11.248 1.00 95.44 93 ALA A O 1
ATOM 702 N N . GLU A 1 94 ? 1.053 0.521 11.176 1.00 95.12 94 GLU A N 1
ATOM 703 C CA . GLU A 1 94 ? 0.666 1.111 12.463 1.00 95.12 94 GLU A CA 1
ATOM 704 C C . GLU A 1 94 ? -0.788 1.606 12.444 1.00 95.12 94 GLU A C 1
ATOM 706 O O . GLU A 1 94 ? -1.540 1.357 13.388 1.00 95.12 94 GLU A O 1
ATOM 711 N N . LEU A 1 95 ? -1.209 2.254 11.352 1.00 94.50 95 LEU A N 1
ATOM 712 C CA . LEU A 1 95 ? -2.570 2.766 11.202 1.00 94.50 95 LEU A CA 1
ATOM 713 C C . LEU A 1 95 ? -3.606 1.640 11.102 1.00 94.50 95 LEU A C 1
ATOM 715 O O . LEU A 1 95 ? -4.681 1.754 11.686 1.00 94.50 95 LEU A O 1
ATOM 719 N N . VAL A 1 96 ? -3.302 0.549 10.396 1.00 94.06 96 VAL A N 1
ATOM 720 C CA . VAL A 1 96 ? -4.219 -0.593 10.242 1.00 94.06 96 VAL A CA 1
ATOM 721 C C . VAL A 1 96 ? -4.563 -1.216 11.594 1.00 94.06 96 VAL A C 1
ATOM 723 O O . VAL A 1 96 ? -5.730 -1.500 11.841 1.00 94.06 96 VAL A O 1
ATOM 726 N N . VAL A 1 97 ? -3.586 -1.349 12.496 1.00 92.31 97 VAL A N 1
ATOM 727 C CA . VAL A 1 97 ? -3.777 -1.971 13.820 1.00 92.31 97 VAL A CA 1
ATOM 728 C C . VAL A 1 97 ? -4.759 -1.198 14.707 1.00 92.31 97 VAL A C 1
ATOM 730 O O . VAL A 1 97 ? -5.448 -1.799 15.529 1.00 92.31 97 VAL A O 1
ATOM 733 N N . VAL A 1 98 ? -4.823 0.127 14.569 1.00 93.06 98 VAL A N 1
ATOM 734 C CA . VAL A 1 98 ? -5.685 0.987 15.402 1.00 93.06 98 VAL A CA 1
ATOM 735 C C . VAL A 1 98 ? -7.006 1.362 14.728 1.00 93.06 98 VAL A C 1
ATOM 737 O O . VAL A 1 98 ? -7.836 2.029 15.346 1.00 93.06 98 VAL A O 1
ATOM 740 N N . SER A 1 99 ? -7.195 0.981 13.466 1.00 92.75 99 SER A N 1
ATOM 741 C CA . SER A 1 99 ? -8.328 1.430 12.660 1.00 92.75 99 SER A CA 1
ATOM 742 C C . SER A 1 99 ? -9.519 0.495 12.745 1.00 92.75 99 SER A C 1
ATOM 744 O O . SER A 1 99 ? -9.384 -0.713 12.914 1.00 92.75 99 SER A O 1
ATOM 746 N N . ASP A 1 100 ? -10.706 1.075 12.586 1.00 91.69 100 ASP A N 1
ATOM 747 C CA . ASP A 1 100 ? -11.945 0.312 12.556 1.00 91.69 100 ASP A CA 1
ATOM 748 C C . ASP A 1 100 ? -12.064 -0.534 11.277 1.00 91.69 100 ASP A C 1
ATOM 750 O O . ASP A 1 100 ? -11.636 -0.140 10.186 1.00 91.69 100 ASP A O 1
ATOM 754 N N . VAL A 1 101 ? -12.705 -1.694 11.402 1.00 90.81 101 VAL A N 1
ATOM 755 C CA . VAL A 1 101 ? -12.875 -2.672 10.322 1.00 90.81 101 VAL A CA 1
ATOM 756 C C . VAL A 1 101 ? -13.646 -2.065 9.149 1.00 90.81 101 VAL A C 1
ATOM 758 O O . VAL A 1 101 ? -13.347 -2.368 7.992 1.00 90.81 101 VAL A O 1
ATOM 761 N N . ASP A 1 102 ? -14.613 -1.185 9.412 1.00 90.06 102 ASP A N 1
ATOM 762 C CA . ASP A 1 102 ? -15.385 -0.533 8.352 1.00 90.06 102 ASP A CA 1
ATOM 763 C C . ASP A 1 102 ? -14.545 0.451 7.529 1.00 90.06 102 ASP A C 1
ATOM 765 O O . ASP A 1 102 ? -14.706 0.506 6.309 1.00 90.06 102 ASP A O 1
ATOM 769 N N . LEU A 1 103 ? -13.571 1.131 8.145 1.00 89.62 103 LEU A N 1
ATOM 770 C CA . LEU A 1 103 ? -12.586 1.929 7.408 1.00 89.62 103 LEU A CA 1
ATOM 771 C C . LEU A 1 103 ? -11.669 1.032 6.573 1.00 89.62 103 LEU A C 1
ATOM 773 O O . LEU A 1 103 ? -11.428 1.323 5.399 1.00 89.62 103 LEU A O 1
ATOM 777 N N . LEU A 1 104 ? -11.215 -0.097 7.127 1.00 91.25 104 LEU A N 1
ATOM 778 C CA . LEU A 1 104 ? -10.338 -1.028 6.412 1.00 91.25 104 LEU A CA 1
ATOM 779 C C . LEU A 1 104 ? -11.005 -1.625 5.165 1.00 91.25 104 LEU A C 1
ATOM 781 O O . LEU A 1 104 ? -10.366 -1.760 4.119 1.00 91.25 104 LEU A O 1
ATOM 785 N N . LYS A 1 105 ? -12.312 -1.904 5.217 1.00 90.19 105 LYS A N 1
ATOM 786 C CA . LYS A 1 105 ? -13.075 -2.361 4.042 1.00 90.19 105 LYS A CA 1
ATOM 787 C C . LYS A 1 105 ? -13.008 -1.381 2.871 1.00 90.19 105 LYS A C 1
ATOM 789 O O . LYS A 1 105 ? -13.017 -1.829 1.727 1.00 90.19 105 LYS A O 1
ATOM 794 N N . THR A 1 106 ? -12.909 -0.075 3.133 1.00 89.12 106 THR A N 1
ATOM 795 C CA . THR A 1 106 ? -12.814 0.934 2.064 1.00 89.12 106 THR A CA 1
ATOM 796 C C . THR A 1 106 ? -11.464 0.910 1.346 1.00 89.12 106 THR A C 1
ATOM 798 O O . THR A 1 106 ? -11.409 1.213 0.157 1.00 89.12 106 THR A O 1
ATOM 801 N N . ILE A 1 107 ? -10.382 0.499 2.023 1.00 90.12 107 ILE A N 1
ATOM 802 C CA . ILE A 1 107 ? -9.020 0.498 1.455 1.00 90.12 107 ILE A CA 1
ATOM 803 C C . ILE A 1 107 ? -8.591 -0.853 0.875 1.00 90.12 107 ILE A C 1
ATOM 805 O O . ILE A 1 107 ? -7.734 -0.900 -0.011 1.00 90.12 107 ILE A O 1
ATOM 809 N N . LEU A 1 108 ? -9.207 -1.951 1.322 1.00 89.44 108 LEU A N 1
ATOM 810 C CA . LEU A 1 108 ? -8.882 -3.312 0.881 1.00 89.44 108 LEU A CA 1
ATOM 811 C C . LEU A 1 108 ? -8.922 -3.523 -0.644 1.00 89.44 108 LEU A C 1
ATOM 813 O O . LEU A 1 108 ? -8.013 -4.187 -1.147 1.00 89.44 108 LEU A O 1
ATOM 817 N N . PRO A 1 109 ? -9.875 -2.957 -1.413 1.00 88.06 109 PRO A N 1
ATOM 818 C CA . PRO A 1 109 ? -9.900 -3.119 -2.869 1.00 88.06 109 PRO A CA 1
ATOM 819 C C . PRO A 1 109 ? -8.629 -2.622 -3.577 1.00 88.06 109 PRO A C 1
ATOM 821 O O . PRO A 1 109 ? -8.269 -3.141 -4.633 1.00 88.06 109 PRO A O 1
ATOM 824 N N . PHE A 1 110 ? -7.917 -1.652 -2.993 1.00 86.81 110 PHE A N 1
ATOM 825 C CA . PHE A 1 110 ? -6.705 -1.068 -3.577 1.00 86.81 110 PHE A CA 1
ATOM 826 C C . PHE A 1 110 ? -5.428 -1.842 -3.216 1.00 86.81 110 PHE A C 1
ATOM 828 O O . PHE A 1 110 ? -4.429 -1.771 -3.941 1.00 86.81 110 PHE A O 1
ATOM 835 N N . TRP A 1 111 ? -5.444 -2.596 -2.111 1.00 91.81 111 TRP A N 1
ATOM 836 C CA . TRP A 1 111 ? -4.255 -3.252 -1.564 1.00 91.81 111 TRP A CA 1
ATOM 837 C C . TRP A 1 111 ? -3.599 -4.269 -2.511 1.00 91.81 111 TRP A C 1
ATOM 839 O O . TRP A 1 111 ? -2.384 -4.174 -2.686 1.00 91.81 111 TRP A O 1
ATOM 849 N N . PRO A 1 112 ? -4.320 -5.191 -3.188 1.00 90.31 112 PRO A N 1
ATOM 850 C CA . PRO A 1 112 ? -3.685 -6.193 -4.050 1.00 90.31 112 PRO A CA 1
ATOM 851 C C . PRO A 1 112 ? -2.801 -5.586 -5.146 1.00 90.31 112 PRO A C 1
ATOM 853 O O . PRO A 1 112 ? -1.699 -6.073 -5.400 1.00 90.31 112 PRO A O 1
ATOM 856 N N . ARG A 1 113 ? -3.248 -4.482 -5.761 1.00 85.12 113 ARG A N 1
ATOM 857 C CA . ARG A 1 113 ? -2.510 -3.799 -6.833 1.00 85.12 113 ARG A CA 1
ATOM 858 C C . ARG A 1 113 ? -1.251 -3.109 -6.310 1.00 85.12 113 ARG A C 1
ATOM 860 O O . ARG A 1 113 ? -0.205 -3.188 -6.952 1.00 85.12 113 ARG A O 1
ATOM 867 N N . LEU A 1 114 ? -1.327 -2.465 -5.143 1.00 91.19 114 LEU A N 1
ATOM 868 C CA . LEU A 1 114 ? -0.146 -1.906 -4.474 1.00 91.19 114 LEU A CA 1
ATOM 869 C C . LEU A 1 114 ? 0.832 -3.008 -4.078 1.00 91.19 114 LEU A C 1
ATOM 871 O O . LEU A 1 114 ? 2.025 -2.916 -4.365 1.00 91.19 114 LEU A O 1
ATOM 875 N N . TYR A 1 115 ? 0.318 -4.059 -3.448 1.00 94.38 115 TYR A N 1
ATOM 876 C CA . TYR A 1 115 ? 1.115 -5.126 -2.872 1.00 94.38 115 TYR A CA 1
ATOM 877 C C . TYR A 1 115 ? 1.956 -5.855 -3.921 1.00 94.38 115 TYR A C 1
ATOM 879 O O . TYR A 1 115 ? 3.142 -6.051 -3.686 1.00 94.38 115 TYR A O 1
ATOM 887 N N . ILE A 1 116 ? 1.406 -6.179 -5.098 1.00 92.50 116 ILE A N 1
ATOM 888 C CA . ILE A 1 116 ? 2.173 -6.842 -6.172 1.00 92.50 116 ILE A CA 1
ATOM 889 C C . ILE A 1 116 ? 3.395 -6.004 -6.578 1.00 92.50 116 ILE A C 1
ATOM 891 O O . ILE A 1 116 ? 4.495 -6.538 -6.717 1.00 92.50 116 ILE A O 1
ATOM 895 N N . ASN A 1 117 ? 3.224 -4.687 -6.716 1.00 90.12 117 ASN A N 1
ATOM 896 C CA . ASN A 1 117 ? 4.317 -3.787 -7.081 1.00 90.12 117 ASN A CA 1
ATOM 897 C C . ASN A 1 117 ? 5.353 -3.645 -5.952 1.00 90.12 117 ASN A C 1
ATOM 899 O O . ASN A 1 117 ? 6.553 -3.637 -6.212 1.00 90.12 117 ASN A O 1
ATOM 903 N N . LEU A 1 118 ? 4.903 -3.539 -4.699 1.00 94.75 118 LEU A N 1
ATOM 904 C CA . LEU A 1 118 ? 5.776 -3.353 -3.535 1.00 94.75 118 LEU A CA 1
ATOM 905 C C . LEU A 1 118 ? 6.522 -4.637 -3.142 1.00 94.75 118 LEU A C 1
ATOM 907 O O . LEU A 1 118 ? 7.680 -4.582 -2.734 1.00 94.75 118 LEU A O 1
ATOM 911 N N . ALA A 1 119 ? 5.890 -5.801 -3.299 1.00 95.12 119 ALA A N 1
ATOM 912 C CA . ALA A 1 119 ? 6.497 -7.104 -3.038 1.00 95.12 119 ALA A CA 1
ATOM 913 C C . ALA A 1 119 ? 7.611 -7.443 -4.042 1.00 95.12 119 ALA A C 1
ATOM 915 O O . ALA A 1 119 ? 8.503 -8.226 -3.722 1.00 95.12 119 ALA A O 1
ATOM 916 N N . MET A 1 120 ? 7.584 -6.824 -5.226 1.00 92.62 120 MET A N 1
ATOM 917 C CA . MET A 1 120 ? 8.585 -6.978 -6.286 1.00 92.62 120 MET A CA 1
ATOM 918 C C . MET A 1 120 ? 9.535 -5.775 -6.396 1.00 92.62 120 MET A C 1
ATOM 920 O O . MET A 1 120 ? 10.263 -5.654 -7.381 1.00 92.62 120 MET A O 1
ATOM 924 N N . ASP A 1 121 ? 9.541 -4.879 -5.404 1.00 94.69 121 ASP A N 1
ATOM 925 C CA . ASP A 1 121 ? 10.400 -3.695 -5.419 1.00 94.69 121 ASP A CA 1
ATOM 926 C C . ASP A 1 121 ? 11.890 -4.077 -5.454 1.00 94.69 121 ASP A C 1
ATOM 928 O O . ASP A 1 121 ? 12.294 -5.106 -4.906 1.00 94.69 121 ASP A O 1
ATOM 932 N N . VAL A 1 122 ? 12.723 -3.236 -6.072 1.00 94.88 122 VAL A N 1
ATOM 933 C CA . VAL A 1 122 ? 14.182 -3.426 -6.129 1.00 94.88 122 VAL A CA 1
ATOM 934 C C . VAL A 1 122 ? 14.776 -3.377 -4.718 1.00 94.88 122 VAL A C 1
ATOM 936 O O . VAL A 1 122 ? 15.646 -4.185 -4.374 1.00 94.88 122 VAL A O 1
ATOM 939 N N . GLU A 1 123 ? 14.257 -2.489 -3.868 1.00 97.12 123 GLU A N 1
ATOM 940 C CA . GLU A 1 123 ? 14.744 -2.289 -2.508 1.00 97.12 123 GLU A CA 1
ATOM 941 C C . GLU A 1 123 ? 14.208 -3.341 -1.537 1.00 97.12 123 GLU A C 1
ATOM 943 O O . GLU A 1 123 ? 13.004 -3.484 -1.313 1.00 97.12 123 GLU A O 1
ATOM 948 N N . HIS A 1 124 ? 15.123 -4.065 -0.888 1.00 97.25 124 HIS A N 1
ATOM 949 C CA . HIS A 1 124 ? 14.760 -5.185 -0.017 1.00 97.25 124 HIS A CA 1
ATOM 950 C C . HIS A 1 124 ? 13.930 -4.758 1.200 1.00 97.25 124 HIS A C 1
ATOM 952 O O . HIS A 1 124 ? 13.036 -5.491 1.619 1.00 97.25 124 HIS A O 1
ATOM 958 N N . ARG A 1 125 ? 14.182 -3.556 1.729 1.00 97.44 125 ARG A N 1
ATOM 959 C CA . ARG A 1 125 ? 13.435 -2.997 2.864 1.00 97.44 125 ARG A CA 1
ATOM 960 C C . ARG A 1 125 ? 11.993 -2.661 2.506 1.00 97.44 125 ARG A C 1
ATOM 962 O O . ARG A 1 125 ? 11.113 -2.786 3.350 1.00 97.44 125 ARG A O 1
ATOM 969 N N . VAL A 1 126 ? 11.740 -2.252 1.261 1.00 97.81 126 VAL A N 1
ATOM 970 C CA . VAL A 1 126 ? 10.376 -2.004 0.776 1.00 97.81 126 VAL A CA 1
ATOM 971 C C . VAL A 1 126 ? 9.616 -3.326 0.696 1.00 97.81 126 VAL A C 1
ATOM 973 O O . VAL A 1 126 ? 8.488 -3.400 1.178 1.00 97.81 126 VAL A O 1
ATOM 976 N N . ARG A 1 127 ? 10.257 -4.389 0.185 1.00 98.12 127 ARG A N 1
ATOM 977 C CA . ARG A 1 127 ? 9.653 -5.732 0.144 1.00 98.12 127 ARG A CA 1
ATOM 978 C C . ARG A 1 127 ? 9.317 -6.259 1.539 1.00 98.12 127 ARG A C 1
ATOM 980 O O . ARG A 1 127 ? 8.222 -6.769 1.743 1.00 98.12 127 ARG A O 1
ATOM 987 N N . GLU A 1 128 ? 10.228 -6.112 2.501 1.00 97.75 128 GLU A N 1
ATOM 988 C CA . GLU A 1 128 ? 9.989 -6.499 3.899 1.00 97.75 128 GLU A CA 1
ATOM 989 C C . GLU A 1 128 ? 8.815 -5.719 4.510 1.00 97.75 128 GLU A C 1
ATOM 991 O O . GLU A 1 128 ? 7.892 -6.321 5.059 1.00 97.75 128 GLU A O 1
ATOM 996 N N . GLY A 1 129 ? 8.799 -4.392 4.342 1.00 97.56 129 GLY A N 1
ATOM 997 C CA . GLY A 1 129 ? 7.700 -3.545 4.810 1.00 97.56 129 GLY A CA 1
ATOM 998 C C . GLY A 1 129 ? 6.353 -3.913 4.182 1.00 97.56 129 GLY A C 1
ATOM 999 O O . GLY A 1 129 ? 5.330 -3.877 4.860 1.00 97.56 129 GLY A O 1
ATOM 1000 N N . ALA A 1 130 ? 6.339 -4.337 2.914 1.00 97.31 130 ALA A N 1
ATOM 1001 C CA . ALA A 1 130 ? 5.127 -4.807 2.247 1.00 97.31 130 ALA A CA 1
ATOM 1002 C C . ALA A 1 130 ? 4.575 -6.094 2.876 1.00 97.31 130 ALA A C 1
ATOM 1004 O O . ALA A 1 130 ? 3.361 -6.214 3.032 1.00 97.31 130 ALA A O 1
ATOM 1005 N N . GLN A 1 131 ? 5.445 -7.026 3.281 1.00 97.00 131 GLN A N 1
ATOM 1006 C CA . GLN A 1 131 ? 5.029 -8.242 3.991 1.00 97.00 131 GLN A CA 1
ATOM 1007 C C . GLN A 1 131 ? 4.477 -7.930 5.383 1.00 97.00 131 GLN A C 1
ATOM 1009 O O . GLN A 1 131 ? 3.446 -8.475 5.768 1.00 97.00 131 GLN A O 1
ATOM 1014 N N . GLN A 1 132 ? 5.122 -7.022 6.119 1.00 96.62 132 GLN A N 1
ATOM 1015 C CA . GLN A 1 132 ? 4.651 -6.591 7.440 1.00 96.62 132 GLN A CA 1
ATOM 1016 C C . GLN A 1 132 ? 3.272 -5.922 7.352 1.00 96.62 132 GLN A C 1
ATOM 1018 O O . GLN A 1 132 ? 2.360 -6.278 8.095 1.00 96.62 132 GLN A O 1
ATOM 1023 N N . ALA A 1 133 ? 3.097 -5.010 6.393 1.00 96.25 133 ALA A N 1
ATOM 1024 C CA . ALA A 1 133 ? 1.820 -4.357 6.128 1.00 96.25 133 ALA A CA 1
ATOM 1025 C C . ALA A 1 133 ? 0.732 -5.344 5.666 1.00 96.25 133 ALA A C 1
ATOM 1027 O O . ALA A 1 133 ? -0.418 -5.222 6.081 1.00 96.25 133 ALA A O 1
ATOM 1028 N N . HIS A 1 134 ? 1.083 -6.344 4.847 1.00 96.12 134 HIS A N 1
ATOM 1029 C CA . HIS A 1 134 ? 0.150 -7.403 4.456 1.00 96.12 134 HIS A CA 1
ATOM 1030 C C . HIS A 1 134 ? -0.285 -8.228 5.670 1.00 96.12 134 HIS A C 1
ATOM 1032 O O . HIS A 1 134 ? -1.476 -8.453 5.851 1.00 96.12 134 HIS A O 1
ATOM 1038 N N . GLY A 1 135 ? 0.666 -8.604 6.530 1.00 94.81 135 GLY A N 1
ATOM 1039 C CA . GLY A 1 135 ? 0.389 -9.292 7.787 1.00 94.81 135 GLY A CA 1
ATOM 1040 C C . GLY A 1 135 ? -0.609 -8.524 8.652 1.00 94.81 135 GLY A C 1
ATOM 1041 O O . GLY A 1 135 ? -1.603 -9.105 9.072 1.00 94.81 135 GLY A O 1
ATOM 1042 N N . ALA A 1 136 ? -0.407 -7.213 8.827 1.00 92.81 136 ALA A N 1
ATOM 1043 C CA . ALA A 1 136 ? -1.299 -6.356 9.614 1.00 92.81 136 ALA A CA 1
ATOM 1044 C C . ALA A 1 136 ? -2.752 -6.321 9.099 1.00 92.81 136 ALA A C 1
ATOM 1046 O O . ALA A 1 136 ? -3.664 -6.143 9.895 1.00 92.81 136 ALA A O 1
ATOM 1047 N N . LEU A 1 137 ? -2.982 -6.510 7.794 1.00 90.75 137 LEU A N 1
ATOM 1048 C CA . LEU A 1 137 ? -4.327 -6.557 7.199 1.00 90.75 137 LEU A CA 1
ATOM 1049 C C . LEU A 1 137 ? -5.024 -7.920 7.327 1.00 90.75 137 LEU A C 1
ATOM 1051 O O . LEU A 1 137 ? -6.230 -8.005 7.110 1.00 90.75 137 LEU A O 1
ATOM 1055 N N . THR A 1 138 ? -4.268 -8.988 7.581 1.00 83.88 138 THR A N 1
ATOM 1056 C CA . THR A 1 138 ? -4.765 -10.378 7.559 1.00 83.88 138 THR A CA 1
ATOM 1057 C C . THR A 1 138 ? -4.998 -10.989 8.942 1.00 83.88 138 THR A C 1
ATOM 1059 O O . THR A 1 138 ? -5.430 -12.139 9.020 1.00 83.88 138 THR A O 1
ATOM 1062 N N . VAL A 1 139 ? -4.687 -10.246 10.007 1.00 60.28 139 VAL A N 1
ATOM 1063 C CA . VAL A 1 139 ? -4.874 -10.641 11.415 1.00 60.28 139 VAL A CA 1
ATOM 1064 C C . VAL A 1 139 ? -6.233 -10.164 11.906 1.00 60.28 139 VAL A C 1
ATOM 1066 O O . VAL A 1 139 ? -6.916 -10.979 12.565 1.00 60.28 139 VAL A O 1
#

InterPro domains:
  IPR039795 E3 ubiquitin-protein ligase listerin [PTHR12389] (1-137)
  IPR054476 E3 ubiquitin-protein ligase listerin, N-terminal domain [PF22958] (67-137)

Radius of gyration: 26.73 Å; chains: 1; bounding box: 31×50×92 Å